Protein AF-A0A396JE48-F1 (afdb_monomer_lite)

Structure (mmCIF, N/CA/C/O backbone):
data_AF-A0A396JE48-F1
#
_entry.id   AF-A0A396JE48-F1
#
loop_
_atom_site.group_PDB
_atom_site.id
_atom_site.type_symbol
_atom_site.label_atom_id
_atom_site.label_alt_id
_atom_site.label_comp_id
_atom_site.label_asym_id
_atom_site.label_entity_id
_atom_site.label_seq_id
_atom_site.pdbx_PDB_ins_code
_atom_site.Cartn_x
_atom_site.Cartn_y
_atom_site.Cartn_z
_atom_site.occupancy
_atom_site.B_iso_or_equiv
_atom_site.auth_seq_id
_atom_site.auth_comp_id
_atom_site.auth_asym_id
_atom_site.auth_atom_id
_atom_site.pdbx_PDB_model_num
ATOM 1 N N . MET A 1 1 ? 21.994 3.184 4.167 1.00 47.31 1 MET A N 1
ATOM 2 C CA . MET A 1 1 ? 20.650 2.683 3.790 1.00 47.31 1 MET A CA 1
ATOM 3 C C . MET A 1 1 ? 20.007 3.459 2.630 1.00 47.31 1 MET A C 1
ATOM 5 O O . MET A 1 1 ? 19.583 2.810 1.686 1.00 47.31 1 MET A O 1
ATOM 9 N N . LYS A 1 2 ? 20.014 4.810 2.610 1.00 46.09 2 LYS A N 1
ATOM 10 C CA . LYS A 1 2 ? 19.455 5.638 1.505 1.00 46.09 2 LYS A CA 1
ATOM 11 C C . LYS A 1 2 ? 19.994 5.324 0.095 1.00 46.09 2 LYS A C 1
ATOM 13 O O . LYS A 1 2 ? 19.235 5.389 -0.863 1.00 46.09 2 LYS A O 1
ATOM 18 N N . LEU A 1 3 ? 21.268 4.939 -0.033 1.00 53.50 3 LEU A N 1
ATOM 19 C CA . LEU A 1 3 ? 21.881 4.626 -1.333 1.00 53.50 3 LEU A CA 1
ATOM 20 C C . LEU A 1 3 ? 21.347 3.327 -1.971 1.00 53.50 3 LEU A C 1
ATOM 22 O O . LEU A 1 3 ? 21.320 3.211 -3.189 1.00 53.50 3 LEU A O 1
ATOM 26 N N . ILE A 1 4 ? 20.922 2.355 -1.156 1.00 55.88 4 ILE A N 1
ATOM 27 C CA . ILE A 1 4 ? 20.615 0.991 -1.618 1.00 55.88 4 ILE A CA 1
ATOM 28 C C . ILE A 1 4 ? 19.202 0.903 -2.216 1.00 55.88 4 ILE A C 1
ATOM 30 O O . ILE A 1 4 ? 19.007 0.220 -3.213 1.00 55.88 4 ILE A O 1
ATOM 34 N N . LEU A 1 5 ? 18.213 1.625 -1.676 1.00 52.84 5 LEU A N 1
ATOM 35 C CA . LEU A 1 5 ? 16.842 1.587 -2.216 1.00 52.84 5 LEU A CA 1
ATOM 36 C C . LEU A 1 5 ? 16.579 2.592 -3.342 1.00 52.84 5 LEU A C 1
ATOM 38 O O . LEU A 1 5 ? 15.818 2.280 -4.255 1.00 52.84 5 LEU A O 1
ATOM 42 N N . HIS A 1 6 ? 17.276 3.734 -3.355 1.00 62.41 6 HIS A N 1
ATOM 43 C CA . HIS A 1 6 ? 17.327 4.579 -4.552 1.00 62.41 6 HIS A CA 1
ATOM 44 C C . HIS A 1 6 ? 17.902 3.788 -5.739 1.00 62.41 6 HIS A C 1
ATOM 46 O O . HIS A 1 6 ? 17.378 3.852 -6.846 1.00 62.41 6 HIS A O 1
ATOM 52 N N . PHE A 1 7 ? 18.905 2.941 -5.482 1.00 63.22 7 PHE A N 1
ATOM 53 C CA . PHE A 1 7 ? 19.424 2.000 -6.469 1.00 63.22 7 PHE A CA 1
ATOM 54 C C . PHE A 1 7 ? 18.367 0.991 -6.949 1.00 63.22 7 PHE A C 1
ATOM 56 O O . PHE A 1 7 ? 18.288 0.753 -8.149 1.00 63.22 7 PHE A O 1
ATOM 63 N N . PHE A 1 8 ? 17.520 0.436 -6.073 1.00 69.81 8 PHE A N 1
ATOM 64 C CA . PHE A 1 8 ? 16.481 -0.510 -6.505 1.00 69.81 8 PHE A CA 1
ATOM 65 C C . PHE A 1 8 ? 15.445 0.121 -7.437 1.00 69.81 8 PHE A C 1
ATOM 67 O O . PHE A 1 8 ? 15.161 -0.468 -8.475 1.00 69.81 8 PHE A O 1
ATOM 74 N N . MET A 1 9 ? 14.949 1.329 -7.151 1.00 78.06 9 MET A N 1
ATOM 75 C CA . MET A 1 9 ? 14.049 2.033 -8.080 1.00 78.06 9 MET A CA 1
ATOM 76 C C . MET A 1 9 ? 14.751 2.375 -9.405 1.00 78.06 9 MET A C 1
ATOM 78 O O . MET A 1 9 ? 14.200 2.117 -10.473 1.00 78.06 9 MET A O 1
ATOM 82 N N . LEU A 1 10 ? 16.005 2.849 -9.353 1.00 76.56 10 LEU A N 1
ATOM 83 C CA . LEU A 1 10 ? 16.829 3.119 -10.541 1.00 76.56 10 LEU A CA 1
ATOM 84 C C . LEU A 1 10 ? 17.165 1.872 -11.371 1.00 76.56 10 LEU A C 1
ATOM 86 O O . LEU A 1 10 ? 17.599 2.002 -12.512 1.00 76.56 10 LEU A O 1
ATOM 90 N N . LYS A 1 11 ? 17.031 0.664 -10.815 1.00 84.88 11 LYS A N 1
ATOM 91 C CA . LYS A 1 11 ? 17.219 -0.589 -11.557 1.00 84.88 11 LYS A CA 1
ATOM 92 C C . LYS A 1 11 ? 15.902 -1.195 -12.013 1.00 84.88 11 LYS A C 1
ATOM 94 O O . LYS A 1 11 ? 15.845 -1.694 -13.132 1.00 84.88 11 LYS A O 1
ATOM 99 N N . ALA A 1 12 ?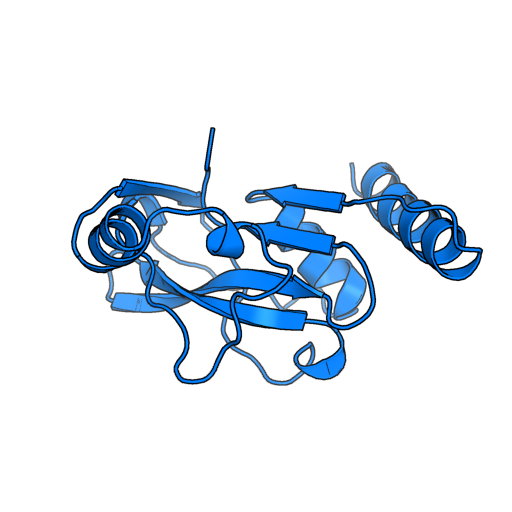 14.872 -1.143 -11.175 1.00 89.06 12 ALA A N 1
ATOM 100 C CA . ALA A 1 12 ? 13.572 -1.722 -11.466 1.00 89.06 12 ALA A CA 1
ATOM 101 C C . ALA A 1 12 ? 12.885 -0.994 -12.625 1.00 89.06 12 ALA A C 1
ATOM 103 O O . ALA A 1 12 ? 12.444 -1.660 -13.556 1.00 89.06 12 ALA A O 1
ATOM 104 N N . LEU A 1 13 ? 12.825 0.345 -12.615 1.00 90.00 13 LEU A N 1
ATOM 105 C CA . LEU A 1 13 ? 12.115 1.076 -13.673 1.00 90.00 13 LEU A CA 1
ATOM 106 C C . LEU A 1 13 ? 12.757 0.858 -15.055 1.00 90.00 13 LEU A C 1
ATOM 108 O O . LEU A 1 13 ? 12.051 0.359 -15.925 1.00 90.00 13 LEU A O 1
A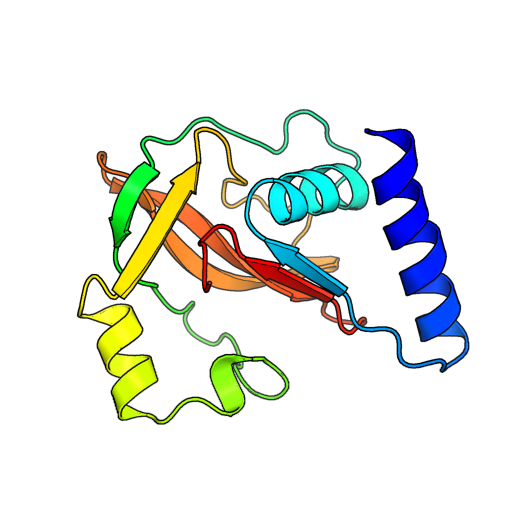TOM 112 N N . PRO A 1 14 ? 14.082 1.040 -15.256 1.00 92.00 14 PRO A N 1
ATOM 113 C CA . PRO A 1 14 ? 14.675 0.848 -16.582 1.00 92.00 14 PRO A CA 1
ATOM 114 C C . PRO A 1 14 ? 14.625 -0.595 -17.093 1.00 92.00 14 PRO A C 1
ATOM 116 O O . PRO A 1 14 ? 14.583 -0.816 -18.298 1.00 92.00 14 PRO A O 1
ATOM 119 N N . LYS A 1 15 ? 14.641 -1.594 -16.196 1.00 93.44 15 LYS A N 1
ATOM 120 C CA . LYS A 1 15 ? 14.418 -2.996 -16.582 1.00 93.44 15 LYS A CA 1
ATOM 121 C C . LYS A 1 15 ? 13.008 -3.186 -17.133 1.00 93.44 15 LYS A C 1
ATOM 123 O O . LYS A 1 15 ? 12.860 -3.710 -18.232 1.00 93.44 15 LYS A O 1
ATOM 128 N N . ASN A 1 16 ? 12.002 -2.687 -16.416 1.00 94.25 16 ASN A N 1
ATOM 129 C CA . ASN A 1 16 ? 10.617 -2.756 -16.872 1.00 94.25 16 ASN A CA 1
ATOM 130 C C . ASN A 1 16 ? 10.395 -1.944 -18.163 1.00 94.25 16 ASN A C 1
ATOM 132 O O . ASN A 1 16 ? 9.714 -2.437 -19.057 1.00 94.25 16 ASN A O 1
ATOM 136 N N . ASP A 1 17 ? 11.031 -0.776 -18.315 1.00 93.56 17 ASP A N 1
ATOM 137 C CA . ASP A 1 17 ? 11.008 0.012 -19.561 1.00 93.56 17 ASP A CA 1
ATOM 138 C C . ASP A 1 17 ? 11.602 -0.763 -20.749 1.00 93.56 17 ASP A C 1
ATOM 140 O O . ASP A 1 17 ? 11.146 -0.628 -21.883 1.00 93.56 17 ASP A O 1
ATOM 144 N N . ALA A 1 18 ? 12.605 -1.610 -20.496 1.00 95.88 18 ALA A N 1
ATOM 145 C CA . ALA A 1 18 ? 13.205 -2.493 -21.495 1.00 95.88 18 ALA A CA 1
ATOM 146 C C . ALA A 1 18 ? 12.394 -3.782 -21.749 1.00 95.88 18 ALA A C 1
ATOM 148 O O . ALA A 1 18 ? 12.830 -4.634 -22.524 1.00 95.88 18 ALA A O 1
ATOM 149 N N . GLY A 1 19 ? 11.243 -3.953 -21.089 1.00 93.94 19 GLY A N 1
ATOM 150 C CA . GLY A 1 19 ? 10.418 -5.162 -21.154 1.00 93.94 19 GLY A CA 1
ATOM 151 C C . GLY A 1 19 ? 10.907 -6.328 -20.284 1.00 93.94 19 GLY A C 1
ATOM 152 O O . GLY A 1 19 ? 10.323 -7.409 -20.342 1.00 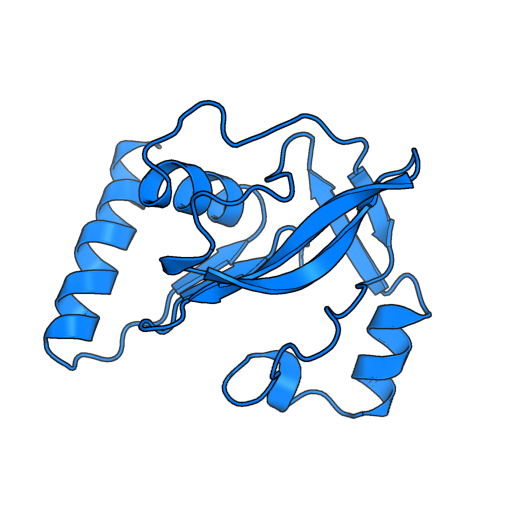93.94 19 GLY A O 1
ATOM 153 N N . ASP A 1 20 ? 11.948 -6.135 -19.467 1.00 94.88 20 ASP A N 1
ATOM 154 C CA . ASP A 1 20 ? 12.400 -7.113 -18.471 1.00 94.88 20 ASP A CA 1
ATOM 155 C C . ASP A 1 20 ? 11.526 -6.998 -17.215 1.00 94.88 20 ASP A C 1
ATOM 157 O O . ASP A 1 20 ? 11.676 -6.068 -16.416 1.00 94.88 20 ASP A O 1
ATOM 161 N N . HIS A 1 21 ? 10.581 -7.930 -17.064 1.00 90.81 21 HIS A N 1
ATOM 162 C CA . HIS A 1 21 ? 9.604 -7.911 -15.978 1.00 90.81 21 HIS A CA 1
ATOM 163 C C . HIS A 1 21 ? 10.292 -8.054 -14.612 1.00 90.81 21 HIS A C 1
ATOM 165 O O . HIS A 1 21 ? 10.706 -9.143 -14.211 1.00 90.81 21 HIS A O 1
ATOM 171 N N . PHE A 1 22 ? 10.375 -6.946 -13.876 1.00 93.31 22 PHE A N 1
ATOM 172 C CA . PHE A 1 22 ? 11.070 -6.868 -12.594 1.00 93.31 22 PHE A CA 1
ATOM 173 C C . PHE A 1 22 ? 10.134 -6.297 -11.518 1.00 93.31 22 PHE A C 1
ATOM 175 O O . PHE A 1 22 ? 10.069 -5.072 -11.355 1.00 93.31 22 PHE A O 1
ATOM 182 N N . PRO A 1 23 ? 9.380 -7.149 -10.798 1.00 91.50 23 PRO A N 1
ATOM 183 C CA . PRO A 1 23 ? 8.421 -6.690 -9.805 1.00 91.50 23 PRO A CA 1
ATOM 184 C C . PRO A 1 23 ? 9.106 -6.182 -8.531 1.00 91.50 23 PRO A C 1
ATOM 186 O O . PRO A 1 23 ? 10.113 -6.732 -8.085 1.00 91.50 23 PRO A O 1
ATOM 189 N N . LEU A 1 24 ? 8.524 -5.151 -7.915 1.00 92.50 24 LEU A N 1
ATOM 190 C CA . LEU A 1 24 ? 8.969 -4.599 -6.636 1.00 92.50 24 LEU A CA 1
ATOM 191 C C . LEU A 1 24 ? 7.818 -4.603 -5.627 1.00 92.50 24 LEU A C 1
ATOM 193 O O . LEU A 1 24 ? 6.775 -3.989 -5.853 1.00 92.50 24 LEU A O 1
ATOM 197 N N . TYR A 1 25 ? 8.052 -5.242 -4.485 1.00 93.31 25 TYR A N 1
ATOM 198 C CA . TYR A 1 25 ? 7.165 -5.213 -3.327 1.00 93.31 25 TYR A CA 1
ATOM 199 C C . TYR A 1 25 ? 7.823 -4.386 -2.226 1.00 93.31 25 TYR A C 1
ATOM 201 O O . TYR A 1 25 ? 8.943 -4.680 -1.808 1.00 93.31 25 TYR A O 1
ATOM 209 N N . ALA A 1 26 ? 7.144 -3.336 -1.781 1.00 94.19 26 ALA A N 1
ATOM 210 C CA . ALA A 1 26 ? 7.644 -2.428 -0.761 1.00 94.19 26 ALA A CA 1
ATOM 211 C C . ALA A 1 26 ? 6.721 -2.472 0.456 1.00 94.19 26 ALA A C 1
ATOM 213 O O . ALA A 1 26 ? 5.554 -2.115 0.344 1.00 94.19 26 ALA A O 1
ATOM 214 N N . ILE A 1 27 ? 7.241 -2.920 1.596 1.00 96.06 27 ILE A N 1
ATOM 215 C CA . ILE A 1 27 ? 6.467 -3.158 2.822 1.00 96.06 27 ILE A CA 1
ATOM 216 C C . ILE A 1 27 ? 6.956 -2.205 3.918 1.00 96.06 27 ILE A C 1
ATOM 218 O O . ILE A 1 27 ? 8.169 -2.060 4.098 1.00 96.06 27 ILE A O 1
ATOM 222 N N . CYS A 1 28 ? 6.030 -1.558 4.630 1.00 95.88 28 CYS A N 1
ATOM 223 C CA . CYS A 1 28 ? 6.275 -0.649 5.754 1.00 95.88 28 CYS A CA 1
ATOM 224 C C . CYS A 1 28 ? 7.343 0.412 5.415 1.00 95.88 28 CYS A C 1
ATOM 2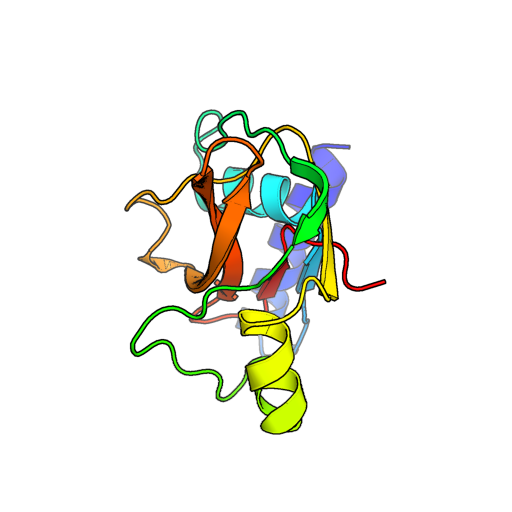26 O O . CYS A 1 28 ? 7.147 1.208 4.495 1.00 95.88 28 CYS A O 1
ATOM 228 N N . LEU A 1 29 ? 8.524 0.368 6.043 1.00 93.75 29 LEU A N 1
ATOM 229 C CA . LEU A 1 29 ? 9.650 1.265 5.741 1.00 93.75 29 LEU A CA 1
ATOM 230 C C . LEU A 1 29 ? 10.029 1.289 4.245 1.00 93.75 29 LEU A C 1
ATOM 232 O O . LEU A 1 29 ? 10.479 2.308 3.717 1.00 93.75 29 LEU A O 1
ATOM 236 N N . GLY A 1 30 ? 9.853 0.170 3.538 1.00 93.06 30 GLY A N 1
ATOM 237 C CA . GLY A 1 30 ? 10.027 0.113 2.090 1.00 93.06 30 GLY A CA 1
ATOM 238 C C . GLY A 1 30 ? 9.024 1.001 1.352 1.00 93.06 30 GLY A C 1
ATOM 239 O O . GLY A 1 30 ? 9.417 1.730 0.440 1.00 93.06 30 GLY A O 1
ATOM 240 N N . PHE A 1 31 ? 7.749 0.965 1.753 1.00 93.62 31 PHE A N 1
ATOM 241 C CA . PHE A 1 31 ? 6.680 1.775 1.165 1.00 93.62 31 PHE A CA 1
ATOM 242 C C . PHE A 1 31 ? 6.878 3.275 1.438 1.00 93.62 31 PHE A C 1
ATOM 244 O O . PHE A 1 31 ? 6.758 4.096 0.522 1.00 93.62 31 PHE A O 1
ATOM 251 N N . GLU A 1 32 ? 7.268 3.632 2.662 1.00 92.12 32 GLU A N 1
ATOM 252 C CA . GLU A 1 32 ? 7.653 5.000 3.035 1.00 92.12 32 GLU A CA 1
ATOM 253 C C . GLU A 1 32 ? 8.790 5.517 2.144 1.00 92.12 32 GLU A C 1
ATOM 255 O O . GLU A 1 32 ? 8.731 6.623 1.599 1.00 92.12 32 GLU A O 1
ATOM 260 N N . LEU A 1 33 ? 9.818 4.690 1.935 1.00 90.19 33 LEU A N 1
ATOM 261 C CA . LEU A 1 33 ? 10.984 5.081 1.158 1.00 90.19 33 LEU A CA 1
ATOM 262 C C . LEU A 1 33 ? 10.667 5.263 -0.329 1.00 90.19 33 LEU A C 1
ATOM 264 O O . LEU A 1 33 ? 11.075 6.273 -0.907 1.00 90.19 33 LEU A O 1
ATOM 268 N N . ILE A 1 34 ? 9.930 4.341 -0.960 1.00 89.75 34 ILE A N 1
ATOM 269 C CA . ILE A 1 34 ? 9.528 4.541 -2.362 1.00 89.75 34 ILE A CA 1
ATOM 270 C C . ILE A 1 34 ? 8.589 5.743 -2.502 1.00 89.75 34 ILE A C 1
ATOM 272 O O . ILE A 1 34 ? 8.684 6.459 -3.495 1.00 89.75 34 ILE A O 1
ATOM 276 N N . SER A 1 35 ? 7.755 6.027 -1.494 1.00 89.00 35 SER A N 1
ATOM 277 C CA . SER A 1 35 ? 6.893 7.210 -1.486 1.00 89.00 35 SER A CA 1
ATOM 278 C C . SER A 1 35 ? 7.705 8.502 -1.520 1.00 89.00 35 SER A C 1
ATOM 280 O O . SER A 1 35 ? 7.396 9.359 -2.341 1.00 89.00 35 SER A O 1
ATOM 282 N N . VAL A 1 36 ? 8.760 8.617 -0.703 1.00 88.19 36 VAL A N 1
ATOM 283 C CA . VAL A 1 36 ? 9.681 9.772 -0.697 1.00 88.19 36 VAL A CA 1
ATOM 284 C C . VAL A 1 36 ? 10.488 9.875 -1.995 1.00 88.19 36 VAL A C 1
ATOM 286 O O . VAL A 1 36 ? 10.719 10.976 -2.489 1.00 88.19 36 VAL A O 1
ATOM 289 N N . ILE A 1 37 ? 10.946 8.747 -2.553 1.00 86.75 37 ILE A N 1
ATOM 290 C CA . ILE A 1 37 ? 11.723 8.737 -3.805 1.00 86.75 37 ILE A CA 1
ATOM 291 C C . ILE A 1 37 ? 10.864 9.216 -4.977 1.00 86.75 37 ILE A C 1
ATOM 293 O O . ILE A 1 37 ? 11.313 10.055 -5.747 1.00 86.75 37 ILE A O 1
ATOM 297 N N . ILE A 1 38 ? 9.646 8.688 -5.111 1.00 85.88 38 ILE A N 1
ATOM 298 C CA . ILE A 1 38 ? 8.762 8.968 -6.249 1.00 85.88 38 ILE A CA 1
ATOM 299 C C . ILE A 1 38 ? 8.133 10.359 -6.144 1.00 85.88 38 ILE A C 1
ATOM 301 O O . ILE A 1 38 ? 7.907 11.002 -7.164 1.00 85.88 38 ILE A O 1
ATOM 305 N N . SER A 1 39 ? 7.827 10.832 -4.932 1.00 85.00 39 SER A N 1
ATOM 306 C CA . SER A 1 39 ? 7.284 12.182 -4.737 1.00 85.00 39 SER A CA 1
ATOM 307 C C . SER A 1 39 ? 8.330 13.285 -4.887 1.00 85.00 39 SER A C 1
ATOM 309 O O . SER A 1 39 ? 7.945 14.446 -5.017 1.00 85.00 39 SER A O 1
ATOM 311 N N . GLU A 1 40 ? 9.619 12.941 -4.771 1.00 84.94 40 GLU A N 1
ATOM 312 C CA . GLU A 1 40 ? 10.731 13.878 -4.560 1.00 84.94 40 GLU A CA 1
ATOM 313 C C . GLU A 1 40 ? 10.521 14.818 -3.350 1.00 84.94 40 GLU A C 1
ATOM 315 O O . GLU A 1 40 ? 11.184 15.846 -3.204 1.00 84.94 40 GLU A O 1
ATOM 320 N N . ASP A 1 41 ? 9.619 14.446 -2.438 1.00 84.81 41 ASP A N 1
ATOM 321 C CA . ASP A 1 41 ? 9.190 15.241 -1.293 1.00 84.81 41 ASP A CA 1
ATOM 322 C C . ASP A 1 41 ? 9.533 14.512 0.008 1.00 84.81 41 ASP A C 1
ATOM 324 O O . ASP A 1 41 ? 8.943 13.488 0.364 1.00 84.81 41 ASP A O 1
ATOM 328 N N . LYS A 1 42 ? 10.503 15.065 0.742 1.00 82.94 42 LYS A N 1
ATOM 329 C CA . LYS A 1 42 ? 10.972 14.523 2.027 1.00 82.94 42 LYS A CA 1
ATOM 330 C C . LYS A 1 42 ? 9.961 14.696 3.161 1.00 82.94 42 LYS A C 1
ATOM 332 O O . LYS A 1 42 ? 10.135 14.059 4.193 1.00 82.94 42 LYS A O 1
ATOM 337 N N . ASN A 1 43 ? 8.939 15.526 2.967 1.00 87.19 43 ASN A N 1
ATOM 338 C CA . ASN A 1 43 ? 7.912 15.836 3.958 1.00 87.19 43 ASN A CA 1
ATOM 339 C C . ASN A 1 43 ? 6.564 15.179 3.609 1.00 87.19 43 ASN A C 1
ATOM 341 O O . ASN A 1 43 ? 5.533 15.569 4.142 1.00 87.19 43 ASN A O 1
ATOM 345 N N . ILE A 1 44 ? 6.558 14.192 2.701 1.00 87.12 44 ILE A N 1
ATOM 346 C CA . ILE A 1 44 ? 5.342 13.468 2.290 1.00 87.12 44 ILE A CA 1
ATOM 347 C C . ILE A 1 44 ? 4.806 12.511 3.369 1.00 87.12 44 ILE A C 1
ATOM 349 O O . ILE A 1 44 ? 3.701 11.986 3.231 1.00 87.12 44 ILE A O 1
ATOM 353 N N . LEU A 1 45 ? 5.609 12.240 4.401 1.00 91.06 45 LEU A N 1
ATOM 354 C CA . LEU A 1 45 ? 5.267 11.354 5.508 1.00 91.06 45 LEU A CA 1
ATOM 355 C C . LEU A 1 45 ? 4.795 12.174 6.707 1.00 91.06 45 LEU A C 1
ATOM 357 O O . LEU A 1 45 ? 5.337 13.239 6.998 1.00 91.06 45 LEU A O 1
ATOM 361 N N . GLU A 1 46 ? 3.817 11.634 7.412 1.00 92.19 46 GLU A N 1
ATOM 362 C CA . GLU A 1 46 ? 3.210 12.208 8.605 1.00 92.19 46 GLU A CA 1
ATOM 363 C C . GLU A 1 46 ? 3.154 11.141 9.705 1.00 92.19 46 GLU A C 1
ATOM 365 O O . GLU A 1 46 ? 3.227 9.946 9.417 1.00 92.19 46 GLU A O 1
ATOM 370 N N . GLU A 1 47 ? 3.065 11.561 10.966 1.00 94.25 47 GLU A N 1
ATOM 371 C CA . GLU A 1 47 ? 2.941 10.652 12.107 1.00 94.25 47 GLU A CA 1
ATOM 372 C C . GLU A 1 47 ? 1.511 10.102 12.261 1.00 94.25 47 GLU A C 1
ATOM 374 O O . GLU A 1 47 ? 0.528 10.826 12.060 1.00 94.25 47 GLU A O 1
ATOM 379 N N . PHE A 1 48 ? 1.417 8.825 12.642 1.00 94.19 48 PHE A N 1
ATOM 380 C CA . PHE A 1 48 ? 0.182 8.076 12.895 1.00 94.19 48 PHE A CA 1
ATOM 381 C C . PHE A 1 48 ? 0.363 7.121 14.081 1.00 94.19 48 PHE A C 1
ATOM 383 O O . PHE A 1 48 ? 1.456 6.596 14.321 1.00 94.19 48 PHE A O 1
ATOM 390 N N . LYS A 1 49 ? -0.720 6.851 14.815 1.00 94.75 49 LYS A N 1
ATOM 391 C CA . LYS A 1 49 ? -0.733 5.905 15.941 1.00 94.75 49 LYS A CA 1
ATOM 392 C C . LYS A 1 49 ? -1.112 4.498 15.484 1.00 94.75 49 LYS A C 1
ATOM 394 O O . LYS A 1 49 ? -2.243 4.070 15.662 1.00 94.75 49 LYS A O 1
ATOM 399 N N . ALA A 1 50 ? -0.169 3.787 14.866 1.00 94.50 50 ALA A N 1
ATOM 400 C CA . ALA A 1 50 ? -0.419 2.474 14.255 1.00 94.50 50 ALA A CA 1
ATOM 401 C C . ALA A 1 50 ? 0.667 1.435 14.599 1.00 94.50 50 ALA A C 1
ATOM 403 O O . ALA A 1 50 ? 1.099 0.629 13.767 1.00 94.50 50 ALA A O 1
ATOM 404 N N . LYS A 1 51 ? 1.168 1.475 15.840 1.00 95.12 51 LYS A N 1
ATOM 405 C CA . LYS A 1 51 ? 2.224 0.574 16.311 1.00 95.12 51 LYS A CA 1
ATOM 406 C C . LYS A 1 51 ? 1.620 -0.644 17.002 1.00 95.12 51 LYS A C 1
ATOM 408 O O . LYS A 1 51 ? 0.952 -0.495 18.015 1.00 95.12 51 LYS A O 1
ATOM 413 N N . ASN A 1 52 ? 1.969 -1.842 16.531 1.00 95.25 52 ASN A N 1
ATOM 414 C CA . ASN A 1 52 ? 1.515 -3.111 17.105 1.00 95.25 52 ASN A CA 1
ATOM 415 C C . ASN A 1 52 ? -0.020 -3.223 17.167 1.00 95.25 52 ASN A C 1
ATOM 417 O O . ASN A 1 52 ? -0.591 -3.565 18.202 1.00 95.25 52 ASN A O 1
ATOM 421 N N . GLN A 1 53 ? -0.673 -2.912 16.048 1.00 94.94 53 GLN A N 1
ATOM 422 C CA . GLN A 1 53 ? -2.125 -2.820 15.942 1.00 94.94 53 GLN A CA 1
ATOM 423 C C . GLN A 1 53 ? -2.636 -3.791 14.875 1.00 94.94 53 GLN A C 1
ATOM 425 O O . GLN A 1 53 ? -2.219 -3.730 13.721 1.00 94.94 53 GLN A O 1
ATOM 430 N N . ALA A 1 54 ? -3.587 -4.650 15.241 1.00 96.69 54 ALA A N 1
ATOM 431 C CA . ALA A 1 54 ? -4.396 -5.372 14.265 1.00 96.69 54 ALA A CA 1
ATOM 432 C C . ALA A 1 54 ? -5.531 -4.458 13.779 1.00 96.69 54 ALA A C 1
ATOM 434 O O . ALA A 1 54 ? -6.241 -3.872 14.598 1.00 96.69 54 ALA A O 1
ATOM 435 N N . SER A 1 55 ? -5.709 -4.331 12.466 1.00 96.69 55 SER A N 1
ATOM 436 C CA . SER A 1 55 ? -6.689 -3.416 11.867 1.00 96.69 55 SER A CA 1
ATOM 437 C C . SER A 1 55 ? -7.364 -4.013 10.627 1.00 96.69 55 SER A C 1
ATOM 439 O O . SER A 1 55 ? -7.111 -5.163 10.261 1.00 96.69 55 SER A O 1
ATOM 441 N N . THR A 1 56 ? -8.243 -3.234 10.001 1.00 97.62 56 THR A N 1
ATOM 442 C CA . THR A 1 56 ? -8.952 -3.552 8.752 1.00 97.62 56 THR A CA 1
ATOM 443 C C . THR A 1 56 ? -8.349 -2.783 7.570 1.00 97.62 56 THR A C 1
ATOM 445 O O . THR A 1 56 ? -7.656 -1.780 7.743 1.00 97.62 56 THR A O 1
ATOM 448 N N . LEU A 1 57 ? -8.631 -3.229 6.347 1.00 97.50 57 LEU A N 1
ATOM 449 C CA . LEU A 1 57 ? -8.366 -2.504 5.108 1.00 97.50 57 LEU A CA 1
ATOM 450 C C . LEU A 1 57 ? -9.665 -1.942 4.535 1.00 97.50 57 LEU A C 1
ATOM 452 O O . LEU A 1 57 ? -10.600 -2.682 4.220 1.00 97.50 57 LEU A O 1
ATOM 456 N N . GLN A 1 58 ? -9.688 -0.633 4.318 1.00 96.94 58 GLN A N 1
ATOM 457 C CA . GLN A 1 58 ? -10.793 0.044 3.652 1.00 96.94 58 GLN A CA 1
ATOM 458 C C . GLN A 1 58 ? -10.471 0.157 2.161 1.00 96.94 58 GLN A C 1
ATOM 460 O O . GLN A 1 58 ? -9.580 0.912 1.777 1.00 96.94 58 GLN A O 1
ATOM 465 N N . PHE A 1 59 ? -11.142 -0.628 1.314 1.00 95.88 59 PHE A N 1
ATOM 466 C CA . PHE A 1 59 ? -10.947 -0.549 -0.138 1.00 95.88 59 PHE A CA 1
ATOM 467 C C . PHE A 1 59 ? -11.505 0.766 -0.677 1.00 95.88 59 PHE A C 1
ATOM 469 O O . PHE A 1 59 ? -12.610 1.178 -0.326 1.00 95.88 59 PHE A O 1
ATOM 476 N N . VAL A 1 60 ? -10.734 1.425 -1.542 1.00 93.06 60 VAL A N 1
ATOM 477 C CA . VAL A 1 60 ? -11.157 2.675 -2.178 1.00 93.06 60 VAL A CA 1
ATOM 478 C C . VAL A 1 60 ? -12.273 2.386 -3.179 1.00 93.06 60 VAL A C 1
ATOM 480 O O . VAL A 1 60 ? -12.159 1.492 -4.019 1.00 93.06 60 VAL A O 1
ATOM 483 N N . GLU A 1 61 ? -13.349 3.168 -3.110 1.00 87.75 61 GLU A N 1
ATOM 484 C CA . GLU A 1 61 ? -14.463 3.059 -4.047 1.00 87.75 61 GLU A CA 1
ATOM 485 C C . GLU A 1 61 ? -13.971 3.271 -5.490 1.00 87.75 61 GLU A C 1
ATOM 487 O O . GLU A 1 61 ? -13.264 4.235 -5.786 1.00 87.75 61 GLU A O 1
ATOM 492 N N . ASN A 1 62 ? -14.350 2.365 -6.396 1.00 85.56 62 ASN A N 1
ATOM 493 C CA . ASN A 1 62 ? -13.929 2.325 -7.805 1.00 85.56 62 ASN A CA 1
ATOM 494 C C . ASN A 1 62 ? -12.451 1.983 -8.076 1.00 85.56 62 ASN A C 1
ATOM 496 O O . ASN A 1 62 ? -12.057 1.968 -9.244 1.00 85.56 62 ASN A O 1
ATOM 500 N N . ALA A 1 63 ? -11.630 1.676 -7.065 1.00 86.44 63 ALA A N 1
ATOM 501 C CA . ALA A 1 63 ? -10.299 1.126 -7.321 1.00 86.44 63 ALA A CA 1
ATOM 502 C C . ALA A 1 63 ? -10.428 -0.279 -7.926 1.00 86.44 63 ALA A C 1
ATOM 504 O O . ALA A 1 63 ? -11.084 -1.158 -7.361 1.00 86.44 63 ALA A O 1
ATOM 505 N N . SER A 1 64 ? -9.802 -0.505 -9.082 1.00 88.62 64 SER A N 1
ATOM 506 C CA . SER A 1 64 ? -9.812 -1.835 -9.695 1.00 88.62 64 SER A CA 1
ATOM 507 C C . SER A 1 64 ? -8.749 -2.711 -9.040 1.00 88.62 64 SER A C 1
ATOM 509 O O . SER A 1 64 ? -7.564 -2.378 -9.042 1.00 88.62 64 SER A O 1
ATOM 511 N N . ILE A 1 65 ? -9.170 -3.856 -8.501 1.00 91.12 65 ILE A N 1
ATOM 512 C CA . ILE A 1 65 ? -8.259 -4.862 -7.942 1.00 91.12 65 ILE A CA 1
ATOM 513 C C . ILE A 1 65 ? -7.677 -5.803 -9.006 1.00 91.12 65 ILE A C 1
ATOM 515 O O . ILE A 1 65 ? -6.788 -6.588 -8.684 1.00 91.12 65 ILE A O 1
ATOM 519 N N . GLU A 1 66 ? -8.134 -5.724 -10.258 1.00 91.94 66 GLU A N 1
ATOM 520 C CA . GLU A 1 66 ? -7.603 -6.515 -11.375 1.00 91.94 66 GLU A CA 1
ATOM 521 C C . GLU A 1 66 ? -6.122 -6.194 -11.613 1.00 91.94 66 GLU A C 1
ATOM 523 O O . GLU A 1 66 ? -5.721 -5.031 -11.592 1.00 91.94 66 GLU A O 1
ATOM 528 N N . GLY A 1 67 ? -5.287 -7.211 -11.803 1.00 89.00 67 GLY A N 1
ATOM 529 C CA . GLY A 1 67 ? -3.838 -7.081 -11.939 1.00 89.00 67 GLY A CA 1
ATOM 530 C C . GLY A 1 67 ? -3.106 -6.788 -10.626 1.00 89.00 67 GLY A C 1
ATOM 531 O O . GLY A 1 67 ? -1.899 -6.550 -10.640 1.00 89.00 67 GLY A O 1
ATOM 532 N N . THR A 1 68 ? -3.805 -6.777 -9.487 1.00 92.81 68 THR A N 1
ATOM 533 C CA . THR A 1 68 ? -3.204 -6.549 -8.164 1.00 92.81 68 THR A CA 1
ATOM 5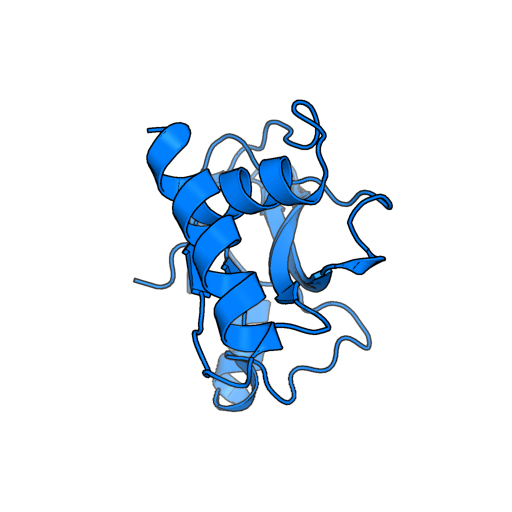34 C C . THR A 1 68 ? -3.072 -7.846 -7.382 1.00 92.81 68 THR A C 1
ATOM 536 O O . THR A 1 68 ? -3.674 -8.866 -7.709 1.00 92.81 68 THR A O 1
ATOM 539 N N . VAL A 1 69 ? -2.335 -7.792 -6.273 1.00 89.75 69 VAL A N 1
ATOM 540 C CA . VAL A 1 69 ? -2.293 -8.877 -5.281 1.00 89.75 69 VAL A CA 1
ATOM 541 C C . VAL A 1 69 ? -3.693 -9.325 -4.828 1.00 89.75 69 VAL A C 1
ATOM 543 O O . VAL A 1 69 ? -3.904 -10.516 -4.603 1.00 89.75 69 VAL A O 1
ATOM 546 N N . PHE A 1 70 ? -4.658 -8.403 -4.752 1.00 95.38 70 PHE A N 1
ATOM 547 C CA . PHE A 1 70 ? -6.015 -8.682 -4.285 1.00 95.38 70 PHE A CA 1
ATOM 548 C C . PHE A 1 70 ? -6.859 -9.456 -5.302 1.00 95.38 70 PHE A C 1
ATOM 550 O O . PHE A 1 70 ? -7.829 -10.093 -4.905 1.00 95.38 70 PHE A O 1
ATOM 557 N N . GLU A 1 71 ? -6.494 -9.461 -6.589 1.00 95.50 71 GLU A N 1
ATOM 558 C CA . GLU A 1 71 ? -7.235 -10.188 -7.632 1.00 95.50 71 GLU A CA 1
ATOM 559 C C . GLU A 1 71 ? -7.349 -11.685 -7.314 1.00 95.50 71 GLU A C 1
ATOM 561 O O . GLU A 1 71 ? -8.362 -12.325 -7.583 1.00 95.50 71 GLU A O 1
ATOM 566 N N . ARG A 1 72 ? -6.300 -12.252 -6.710 1.00 94.50 72 ARG A N 1
ATOM 567 C CA . ARG A 1 72 ? -6.233 -13.684 -6.394 1.00 94.50 72 ARG A CA 1
ATOM 568 C C . ARG A 1 72 ? -6.898 -14.045 -5.070 1.00 94.50 72 ARG A C 1
ATOM 570 O O . ARG A 1 72 ? -6.922 -15.223 -4.713 1.00 94.50 72 ARG A O 1
ATOM 577 N N . PHE A 1 73 ? -7.383 -13.064 -4.314 1.00 95.81 73 PHE A N 1
ATOM 578 C CA . PHE A 1 73 ? -7.951 -13.319 -2.998 1.00 95.81 73 PHE A CA 1
ATOM 579 C C . PHE A 1 73 ? -9.401 -13.791 -3.150 1.00 95.81 73 PHE A C 1
ATOM 581 O O . PHE A 1 73 ? -10.165 -13.196 -3.913 1.00 95.81 73 PHE A O 1
ATOM 588 N N . PRO A 1 74 ? -9.825 -14.836 -2.415 1.00 97.00 74 PRO A N 1
ATOM 589 C CA . PRO A 1 74 ? -11.225 -15.236 -2.395 1.00 97.00 74 PRO A CA 1
ATOM 590 C C . PRO A 1 74 ? -12.123 -14.064 -1.965 1.00 97.00 74 PRO A C 1
ATOM 592 O O . PRO A 1 74 ? -11.748 -13.336 -1.040 1.00 97.00 74 PRO A O 1
ATOM 595 N N . PRO A 1 75 ? -13.333 -13.908 -2.533 1.00 95.88 75 PRO A N 1
ATOM 596 C CA . PRO A 1 75 ? -14.242 -12.821 -2.157 1.00 95.88 75 PRO A CA 1
ATOM 597 C C . PRO A 1 75 ? -14.545 -12.760 -0.653 1.00 95.88 75 PRO A C 1
ATOM 599 O O . PRO A 1 75 ? -14.689 -11.679 -0.087 1.00 95.88 75 PRO A O 1
ATOM 602 N N . GLU A 1 76 ? -14.599 -13.915 0.018 1.00 97.69 76 GLU A N 1
ATOM 603 C CA . GLU A 1 76 ? -14.775 -13.983 1.472 1.00 97.69 76 GLU A CA 1
ATOM 604 C C . GLU A 1 76 ? -13.589 -13.369 2.230 1.00 97.69 76 GLU A C 1
ATOM 606 O O . GLU A 1 76 ? -13.793 -12.656 3.211 1.00 97.69 76 GLU A O 1
ATOM 611 N N . LEU A 1 77 ? -12.357 -13.600 1.764 1.00 97.00 77 LEU A N 1
ATOM 612 C CA . LEU A 1 77 ? -11.163 -13.016 2.368 1.00 97.00 77 LEU A CA 1
ATOM 613 C C . LEU A 1 77 ? -11.119 -11.505 2.135 1.00 97.00 77 LEU A C 1
ATOM 615 O O . LEU A 1 77 ? -10.839 -10.769 3.073 1.00 97.00 77 LEU A O 1
ATOM 619 N N . LEU A 1 78 ? -11.451 -11.034 0.928 1.00 96.00 78 LEU A N 1
ATOM 620 C CA . LEU A 1 78 ? -11.559 -9.597 0.645 1.00 96.00 78 LEU A CA 1
ATOM 621 C C . LEU A 1 78 ? -12.563 -8.918 1.580 1.00 96.00 78 LEU A C 1
ATOM 623 O O . LEU A 1 78 ? -12.260 -7.879 2.158 1.00 96.00 78 LEU A O 1
ATOM 627 N N . LYS A 1 79 ? -13.724 -9.548 1.796 1.00 96.75 79 LYS A N 1
ATOM 628 C CA . LYS A 1 79 ? -14.719 -9.060 2.754 1.00 96.75 79 LYS A CA 1
ATOM 629 C C . LYS A 1 79 ? -14.158 -9.014 4.176 1.00 96.75 79 LYS A C 1
ATOM 631 O O . LYS A 1 79 ? -14.289 -7.990 4.837 1.00 96.75 79 LYS A O 1
ATOM 636 N N . LYS A 1 80 ? -13.519 -10.096 4.629 1.00 98.06 80 LYS A N 1
ATOM 637 C CA . LYS A 1 80 ? -12.932 -10.178 5.972 1.00 98.06 80 LYS A CA 1
ATOM 638 C C . LYS A 1 80 ? -11.815 -9.166 6.189 1.00 98.06 80 LYS A C 1
ATOM 640 O O . LYS A 1 80 ? -11.741 -8.600 7.266 1.00 98.06 80 LYS A O 1
ATOM 645 N N . LEU A 1 81 ? -10.997 -8.868 5.180 1.00 97.19 81 LEU A N 1
ATOM 646 C CA . LEU A 1 81 ? -9.990 -7.808 5.279 1.00 97.19 81 LEU A CA 1
ATOM 647 C C . LEU A 1 81 ? -10.617 -6.444 5.598 1.00 97.19 81 LEU A C 1
ATOM 649 O O . LEU A 1 81 ? -9.968 -5.636 6.251 1.00 97.19 81 LEU A O 1
ATOM 653 N N . SER A 1 82 ? -11.864 -6.192 5.189 1.00 96.56 82 SER A N 1
ATOM 654 C CA . SER A 1 82 ? -12.580 -4.945 5.492 1.00 96.56 82 SER A CA 1
ATOM 655 C C . SER A 1 82 ? -13.404 -4.960 6.774 1.00 96.56 82 SER A C 1
ATOM 657 O O . SER A 1 82 ? -13.740 -3.886 7.268 1.00 96.56 82 SER A O 1
ATOM 659 N N . THR A 1 83 ? -13.751 -6.133 7.309 1.00 97.44 83 THR A N 1
ATOM 660 C CA . THR A 1 83 ? -14.618 -6.251 8.497 1.00 97.44 83 THR A CA 1
ATOM 661 C C . THR A 1 83 ? -13.891 -6.715 9.750 1.00 97.44 83 THR A C 1
ATOM 663 O O . THR A 1 83 ? -14.291 -6.351 10.853 1.00 97.44 83 THR A O 1
ATOM 666 N N . ASP A 1 84 ? -12.832 -7.501 9.591 1.00 97.75 84 ASP A N 1
ATOM 667 C CA . ASP A 1 84 ? -12.140 -8.196 10.666 1.00 97.75 84 ASP A CA 1
ATOM 668 C C . ASP A 1 84 ? -10.718 -7.627 10.789 1.00 97.75 84 ASP A C 1
ATOM 670 O O . ASP A 1 84 ? -10.066 -7.325 9.785 1.00 97.75 84 ASP A O 1
ATOM 674 N N . CYS A 1 85 ? -10.206 -7.496 12.017 1.00 96.94 85 CYS A N 1
ATOM 675 C CA . CYS A 1 85 ? -8.856 -6.984 12.262 1.00 96.94 85 CYS A CA 1
ATOM 676 C C . CYS A 1 85 ? -7.775 -8.014 11.881 1.00 96.94 85 CYS A C 1
ATOM 678 O O . CYS A 1 85 ? -7.197 -8.665 12.752 1.00 96.94 85 CYS A O 1
ATOM 680 N N . LEU A 1 86 ? -7.541 -8.193 10.579 1.00 96.62 86 LEU A N 1
ATOM 681 C CA . LEU A 1 86 ? -6.648 -9.210 10.011 1.00 96.62 86 LEU A CA 1
ATOM 682 C C . LEU A 1 86 ? -5.304 -8.667 9.522 1.00 96.62 86 LEU A C 1
ATOM 684 O O . LEU A 1 86 ? -4.416 -9.466 9.233 1.00 96.62 86 LEU A O 1
ATOM 688 N N . VAL A 1 87 ? -5.138 -7.346 9.404 1.00 96.50 87 VAL A N 1
ATOM 689 C CA . VAL A 1 87 ? -3.874 -6.755 8.941 1.00 96.50 87 VAL A CA 1
ATOM 690 C C . VAL A 1 87 ? -3.055 -6.195 10.092 1.00 96.50 87 VAL A C 1
ATOM 692 O O . VAL A 1 87 ? -3.572 -5.472 10.942 1.00 96.50 87 VAL A O 1
ATOM 695 N N . MET A 1 88 ? -1.762 -6.515 10.105 1.00 97.56 88 MET A N 1
ATOM 696 C CA . MET A 1 88 ? -0.833 -6.058 11.132 1.00 97.56 88 MET A CA 1
ATOM 697 C C . MET A 1 88 ? -0.217 -4.708 10.758 1.00 97.56 88 MET A C 1
ATOM 699 O O . MET A 1 88 ? 0.446 -4.571 9.728 1.00 97.56 88 MET A O 1
ATOM 703 N N . GLN A 1 89 ? -0.393 -3.718 11.628 1.00 96.50 89 GLN A N 1
ATOM 704 C CA . GLN A 1 89 ? 0.244 -2.409 11.549 1.00 96.50 89 GLN A CA 1
ATOM 705 C C . GLN A 1 89 ? 1.369 -2.312 12.580 1.00 96.50 89 GLN A C 1
ATOM 707 O O . GLN A 1 89 ? 1.213 -2.662 13.754 1.00 96.50 89 GLN A O 1
ATOM 712 N N . ASN A 1 90 ? 2.530 -1.831 12.140 1.00 95.94 90 ASN A N 1
ATOM 713 C CA . ASN A 1 90 ? 3.663 -1.574 13.021 1.00 95.94 90 ASN A CA 1
ATOM 714 C C . ASN A 1 90 ? 4.521 -0.410 12.513 1.00 95.94 90 ASN A C 1
ATOM 716 O O . ASN A 1 90 ? 5.710 -0.565 12.238 1.00 95.94 90 ASN A O 1
ATOM 720 N N . HIS A 1 91 ? 3.906 0.761 12.369 1.00 93.06 91 HIS A N 1
ATOM 721 C CA . HIS A 1 91 ? 4.575 1.963 11.879 1.00 93.06 91 HIS A CA 1
ATOM 722 C C . HIS A 1 91 ? 4.197 3.191 12.711 1.00 93.06 91 HIS A C 1
ATOM 724 O O . HIS A 1 91 ? 3.177 3.219 13.395 1.00 93.06 91 HIS A O 1
ATOM 730 N N . VAL A 1 92 ? 5.074 4.194 12.678 1.00 89.81 92 VAL A N 1
ATOM 731 C CA . VAL A 1 92 ? 4.881 5.486 13.364 1.00 89.81 92 VAL A CA 1
ATOM 732 C C . VAL A 1 92 ? 4.695 6.609 12.355 1.00 89.81 92 VAL A C 1
ATOM 734 O O . VAL A 1 92 ? 3.990 7.573 12.623 1.00 89.81 92 VAL A O 1
ATOM 737 N N . VAL A 1 93 ? 5.318 6.482 11.186 1.00 87.62 93 VAL A N 1
ATOM 738 C CA . VAL A 1 93 ? 5.187 7.431 10.091 1.00 87.62 93 VAL A CA 1
ATOM 739 C C . VAL A 1 93 ? 4.653 6.702 8.879 1.00 87.62 93 VAL A C 1
ATOM 741 O O . VAL A 1 93 ? 5.031 5.568 8.609 1.00 87.62 93 VAL A O 1
ATOM 744 N N . THR A 1 94 ? 3.763 7.347 8.146 1.00 84.62 94 THR A N 1
ATOM 745 C CA . THR A 1 94 ? 3.336 6.847 6.847 1.00 84.62 94 THR A CA 1
ATOM 746 C C . THR A 1 94 ? 2.869 7.997 5.975 1.00 84.62 94 THR A C 1
ATOM 748 O O . THR A 1 94 ? 2.833 9.167 6.357 1.00 84.62 94 THR A O 1
ATOM 751 N N . ARG A 1 95 ? 2.562 7.654 4.738 1.00 79.94 95 ARG A N 1
ATOM 752 C CA . ARG A 1 95 ? 1.986 8.528 3.752 1.00 79.94 95 ARG A CA 1
ATOM 753 C C . ARG A 1 95 ? 0.533 8.847 4.131 1.00 79.94 95 ARG A C 1
ATOM 755 O O . ARG A 1 95 ? -0.342 7.978 4.100 1.00 79.94 95 ARG A O 1
ATOM 762 N N . HIS A 1 96 ? 0.262 10.129 4.369 1.00 81.19 96 HIS A N 1
ATOM 763 C CA . HIS A 1 96 ? -1.105 10.648 4.358 1.00 81.19 96 HIS A CA 1
ATOM 764 C C . HIS A 1 96 ? -1.707 10.538 2.942 1.00 81.19 96 HIS A C 1
ATOM 766 O O . HIS A 1 96 ? -1.042 10.137 1.988 1.00 81.19 96 HIS A O 1
ATOM 772 N N . ILE A 1 97 ? -2.958 10.931 2.743 1.00 69.25 97 ILE A N 1
ATOM 773 C CA . ILE A 1 97 ? -3.577 10.988 1.416 1.00 69.25 97 ILE A CA 1
ATOM 774 C C . ILE A 1 97 ? -3.299 12.374 0.776 1.00 69.25 97 ILE A C 1
ATOM 776 O O . ILE A 1 97 ? -4.082 13.287 1.019 1.00 69.25 97 ILE A O 1
ATOM 780 N N . PRO A 1 98 ? -2.219 12.609 -0.024 1.00 61.91 98 PRO A N 1
ATOM 781 C CA . PRO A 1 98 ? -2.187 13.836 -0.835 1.00 61.91 98 PRO A CA 1
ATOM 782 C C . PRO A 1 98 ? -1.926 13.644 -2.343 1.00 61.91 98 PRO A C 1
ATOM 784 O O . PRO A 1 98 ? -1.280 12.695 -2.805 1.00 61.91 98 PRO A O 1
ATOM 787 N N . ASN A 1 99 ? -2.385 14.661 -3.088 1.00 54.78 99 ASN A N 1
ATOM 788 C CA . ASN A 1 99 ? -2.522 14.789 -4.549 1.00 54.78 99 ASN A CA 1
ATOM 789 C C . ASN A 1 99 ? -1.263 14.526 -5.404 1.00 54.78 99 ASN A C 1
ATOM 791 O O . ASN A 1 99 ? -1.395 14.205 -6.586 1.00 54.78 99 ASN A O 1
ATOM 795 N N . LYS A 1 100 ? -0.045 14.651 -4.855 1.00 54.78 100 LYS A N 1
ATOM 796 C CA . LYS A 1 100 ? 1.198 14.738 -5.655 1.00 54.78 100 LYS A CA 1
ATOM 797 C C . LYS A 1 100 ? 1.731 13.423 -6.233 1.00 54.78 100 LYS A C 1
ATOM 799 O O . LYS A 1 100 ? 2.514 13.476 -7.169 1.00 54.78 100 LYS A O 1
ATOM 804 N N . VAL A 1 101 ? 1.311 12.258 -5.730 1.00 59.03 101 VAL A N 1
ATOM 805 C CA . VAL A 1 101 ? 1.725 10.949 -6.308 1.00 59.03 101 VAL A CA 1
ATOM 806 C C . VAL A 1 101 ? 0.548 10.186 -6.915 1.00 59.03 101 VAL A C 1
ATOM 808 O O . VAL A 1 101 ? 0.673 9.019 -7.270 1.00 59.03 101 VAL A O 1
ATOM 811 N N . SER A 1 102 ? -0.591 10.858 -7.097 1.00 63.00 102 SER A N 1
ATOM 812 C CA . SER A 1 102 ? -1.749 10.288 -7.799 1.00 63.00 102 SER A CA 1
ATOM 813 C C . SER A 1 102 ? -1.420 9.836 -9.233 1.00 63.00 102 SER A C 1
ATOM 815 O O . SER A 1 102 ? -2.088 8.949 -9.772 1.00 63.00 102 SER A O 1
ATOM 817 N N . SER A 1 103 ? -0.380 10.418 -9.846 1.00 81.12 103 SER A N 1
ATOM 818 C CA . SER A 1 103 ? 0.072 10.081 -11.198 1.00 81.12 103 SER A CA 1
ATOM 819 C C . SER A 1 103 ? 0.866 8.777 -11.268 1.00 81.12 103 SER A C 1
ATOM 821 O O . SER A 1 103 ? 0.718 8.046 -12.241 1.00 81.12 103 SER A O 1
ATOM 823 N N . PHE A 1 104 ? 1.686 8.457 -10.261 1.00 87.88 104 PHE A N 1
ATOM 824 C CA . PHE A 1 104 ? 2.471 7.218 -10.264 1.00 87.88 104 PHE A CA 1
ATOM 825 C C . PHE A 1 104 ? 1.707 6.058 -9.629 1.00 87.88 104 PHE A C 1
ATOM 827 O O . PHE A 1 104 ? 1.757 4.937 -10.139 1.00 87.88 104 PHE A O 1
ATOM 834 N N . PHE A 1 105 ? 1.007 6.330 -8.525 1.00 90.00 105 PHE A N 1
ATOM 835 C CA . PHE A 1 105 ? 0.286 5.331 -7.750 1.00 90.00 105 PHE A CA 1
ATOM 836 C C . PHE A 1 105 ? -1.227 5.499 -7.860 1.00 90.00 105 PHE A C 1
ATOM 838 O O . PHE A 1 105 ? -1.769 6.602 -7.804 1.00 90.00 105 PHE A O 1
ATOM 845 N N . GLU A 1 106 ? -1.908 4.366 -7.941 1.00 91.62 106 GLU A N 1
ATOM 846 C CA . GLU A 1 106 ? -3.316 4.226 -7.607 1.00 91.62 106 GLU A CA 1
ATOM 847 C C . GLU A 1 106 ? -3.431 3.693 -6.177 1.00 91.62 106 GLU A C 1
ATOM 849 O O . GLU A 1 106 ? -2.749 2.734 -5.804 1.00 91.62 106 GLU A O 1
ATOM 854 N N . ILE A 1 107 ? -4.277 4.335 -5.372 1.00 93.12 107 ILE A N 1
ATOM 855 C CA . ILE A 1 107 ? -4.561 3.906 -4.003 1.00 93.12 107 ILE A CA 1
ATOM 856 C C . ILE A 1 107 ? -5.602 2.792 -4.073 1.00 93.12 107 ILE A C 1
ATOM 858 O O . ILE A 1 107 ? -6.671 2.992 -4.641 1.00 93.12 107 ILE A O 1
ATOM 862 N N . LEU A 1 108 ? -5.280 1.635 -3.494 1.00 95.19 108 LEU A N 1
ATOM 863 C CA . LEU A 1 108 ? -6.178 0.480 -3.451 1.00 95.19 108 LEU A CA 1
ATOM 864 C C . LEU A 1 108 ? -6.926 0.414 -2.125 1.00 95.19 108 LEU A C 1
ATOM 866 O O . LEU A 1 108 ? -8.126 0.150 -2.101 1.00 95.19 108 LEU A O 1
ATOM 870 N N . THR A 1 109 ? -6.219 0.673 -1.025 1.00 95.88 109 THR A N 1
ATOM 871 C CA . THR A 1 109 ? -6.797 0.633 0.316 1.00 95.88 109 THR A CA 1
ATOM 872 C C . THR A 1 109 ? -6.262 1.756 1.197 1.00 95.88 109 THR A C 1
ATOM 874 O O . THR A 1 109 ? -5.116 2.200 1.052 1.00 95.88 109 THR A O 1
ATOM 877 N N . THR A 1 110 ? -7.077 2.167 2.161 1.00 95.75 110 THR A N 1
ATOM 878 C CA . THR A 1 110 ? -6.694 2.994 3.305 1.00 95.75 110 THR A CA 1
ATOM 879 C C . THR A 1 110 ? -6.829 2.204 4.609 1.00 95.75 110 THR A C 1
ATOM 881 O O . THR A 1 110 ? -7.307 1.065 4.626 1.00 95.75 110 THR A O 1
ATOM 884 N N . CYS A 1 111 ? -6.317 2.768 5.696 1.00 95.56 111 CYS A N 1
ATOM 885 C CA . CYS A 1 111 ? -6.494 2.267 7.054 1.00 95.56 111 CYS A CA 1
ATOM 886 C C . CYS A 1 111 ? -6.613 3.461 8.004 1.00 95.56 111 CYS A C 1
ATOM 888 O O . CYS A 1 111 ? -6.162 4.563 7.679 1.00 95.56 111 CYS A O 1
ATOM 890 N N . ASN A 1 112 ? -7.207 3.223 9.167 1.00 94.44 112 ASN A N 1
ATOM 891 C CA . ASN A 1 112 ? -7.273 4.179 10.260 1.00 94.44 112 ASN A CA 1
ATOM 892 C C . ASN A 1 112 ? -6.213 3.818 11.301 1.00 94.44 112 ASN A C 1
ATOM 894 O O . ASN A 1 112 ? -5.920 2.636 11.511 1.00 94.44 112 ASN A O 1
ATOM 898 N N . ASP A 1 113 ? -5.627 4.831 11.925 1.00 94.25 113 ASP A N 1
ATOM 899 C CA . ASP A 1 113 ? -4.806 4.658 13.120 1.00 94.25 113 ASP A CA 1
ATOM 900 C C . ASP A 1 113 ? -5.692 4.581 14.382 1.00 94.25 113 ASP A C 1
ATOM 902 O O . ASP A 1 113 ? -6.921 4.584 14.290 1.00 94.25 113 ASP A O 1
ATOM 906 N N . GLU A 1 114 ? -5.093 4.463 15.568 1.00 94.00 114 GLU A N 1
ATOM 907 C CA . GLU A 1 114 ? -5.827 4.388 16.844 1.00 94.00 114 GLU A CA 1
ATOM 908 C C . GLU A 1 114 ? -6.650 5.650 17.184 1.00 94.00 114 GLU A C 1
ATOM 910 O O . GLU A 1 114 ? -7.465 5.610 18.104 1.00 94.00 114 GLU A O 1
ATOM 915 N N . GLU A 1 115 ? -6.457 6.760 16.464 1.00 94.12 115 GLU A N 1
ATOM 916 C CA . GLU A 1 115 ? -7.190 8.025 16.622 1.00 94.12 115 GLU A CA 1
ATOM 917 C C . GLU A 1 115 ? -8.107 8.326 15.427 1.00 94.12 115 GLU A C 1
ATOM 919 O O . GLU A 1 115 ? -8.479 9.477 15.198 1.00 94.12 115 GLU A O 1
ATOM 924 N N . ASP A 1 116 ? -8.471 7.298 14.654 1.00 93.19 116 ASP A N 1
ATOM 925 C CA . ASP A 1 116 ? -9.309 7.395 13.454 1.00 93.19 116 ASP A CA 1
ATOM 926 C C . ASP A 1 116 ? -8.714 8.251 12.322 1.00 93.19 116 ASP A C 1
ATOM 928 O O . ASP A 1 116 ? -9.401 8.615 11.359 1.00 93.19 116 ASP A O 1
ATOM 932 N N . LYS A 1 117 ? -7.413 8.545 12.375 1.00 93.94 117 LYS A N 1
ATOM 933 C CA . LYS A 1 117 ? -6.729 9.278 11.315 1.00 93.94 117 LYS A CA 1
ATOM 934 C C . LYS A 1 117 ? -6.452 8.344 10.141 1.00 93.94 117 LYS A C 1
ATOM 936 O O . LYS A 1 117 ? -5.810 7.304 10.282 1.00 93.94 117 LYS A O 1
ATOM 941 N N . VAL A 1 118 ? -6.918 8.735 8.957 1.00 93.69 118 VAL A N 1
ATOM 942 C CA . VAL A 1 118 ? -6.840 7.904 7.748 1.00 93.69 118 VAL A CA 1
ATOM 943 C C . VAL A 1 118 ? -5.495 8.075 7.036 1.00 93.69 118 VAL A C 1
ATOM 945 O O . VAL A 1 118 ? -5.038 9.197 6.793 1.00 93.69 118 VAL A O 1
ATOM 948 N N . TYR A 1 119 ? -4.895 6.959 6.628 1.00 94.00 119 TYR A N 1
ATOM 949 C CA . TYR A 1 119 ? -3.684 6.912 5.809 1.00 94.00 119 TYR A CA 1
ATOM 950 C C . TYR A 1 119 ? -3.778 5.894 4.672 1.00 94.00 119 TYR A C 1
ATOM 952 O O . TYR A 1 119 ? -4.652 5.026 4.635 1.00 94.00 119 TYR A O 1
ATOM 960 N N . VAL A 1 120 ? -2.855 6.014 3.716 1.00 94.19 120 VAL A N 1
ATOM 961 C CA . VAL A 1 120 ? -2.738 5.086 2.587 1.00 94.19 120 VAL A CA 1
ATOM 962 C C . VAL A 1 120 ? -2.126 3.773 3.070 1.00 94.19 120 VAL A C 1
ATOM 964 O O . VAL A 1 120 ? -0.999 3.768 3.555 1.00 94.19 120 VAL A O 1
ATOM 967 N N . SER A 1 121 ? -2.834 2.653 2.896 1.00 95.50 121 SER A N 1
ATOM 968 C CA . SER A 1 121 ? -2.365 1.341 3.363 1.00 95.50 121 SER A CA 1
ATOM 969 C C . SER A 1 121 ? -1.853 0.440 2.242 1.00 95.50 121 SER A C 1
ATOM 971 O O . SER A 1 121 ? -0.886 -0.285 2.463 1.00 95.50 121 SER A O 1
ATOM 973 N N . THR A 1 122 ? -2.438 0.509 1.042 1.00 95.88 122 THR A N 1
ATOM 974 C CA . THR A 1 122 ? -1.949 -0.238 -0.129 1.00 95.88 122 THR A CA 1
ATOM 975 C C . THR A 1 122 ? -2.050 0.601 -1.396 1.00 95.88 122 THR A C 1
ATOM 977 O O . THR A 1 122 ? -3.073 1.241 -1.653 1.00 95.88 122 THR A O 1
ATOM 980 N N . VAL A 1 123 ? -1.007 0.554 -2.226 1.00 94.12 123 VAL A N 1
ATOM 981 C CA . VAL A 1 123 ? -0.976 1.178 -3.556 1.00 94.12 123 VAL A CA 1
ATOM 982 C C . VAL A 1 123 ? -0.457 0.216 -4.615 1.00 94.12 123 VAL A C 1
ATOM 984 O O . VAL A 1 123 ? 0.383 -0.639 -4.330 1.00 94.12 123 VAL A O 1
ATOM 987 N N . ARG A 1 124 ? -0.868 0.434 -5.863 1.00 93.62 124 ARG A N 1
ATOM 988 C CA . ARG A 1 124 ? -0.197 -0.117 -7.049 1.00 93.62 124 ARG A CA 1
ATOM 989 C C . ARG A 1 124 ? 0.346 1.000 -7.918 1.00 93.62 124 ARG A C 1
ATOM 991 O O . ARG A 1 124 ? -0.261 2.067 -8.002 1.00 93.62 124 ARG A O 1
ATOM 998 N N . SER A 1 125 ? 1.467 0.768 -8.589 1.00 92.31 125 SER A N 1
ATOM 999 C CA . SER A 1 125 ? 1.881 1.654 -9.673 1.00 92.31 125 SER A CA 1
ATOM 1000 C C . SER A 1 125 ? 0.949 1.491 -10.872 1.00 92.31 125 SER A C 1
ATOM 1002 O O . SER A 1 125 ? 0.449 0.402 -11.138 1.00 92.31 125 SER A O 1
ATOM 1004 N N . ARG A 1 126 ? 0.715 2.586 -11.599 1.00 90.38 126 ARG A N 1
ATOM 1005 C CA . ARG A 1 126 ? -0.114 2.579 -12.813 1.00 90.38 126 ARG A CA 1
ATOM 1006 C C . ARG A 1 126 ? 0.572 1.915 -14.006 1.00 90.38 126 ARG A C 1
ATOM 1008 O O . ARG A 1 126 ? -0.109 1.344 -14.845 1.00 90.38 126 ARG A O 1
ATOM 1015 N N . ASN A 1 127 ? 1.901 2.009 -14.075 1.00 90.62 127 ASN A N 1
ATOM 1016 C CA . ASN A 1 127 ? 2.674 1.654 -15.272 1.00 90.62 127 ASN A CA 1
ATOM 1017 C C . ASN A 1 127 ? 3.756 0.595 -15.021 1.00 90.62 127 ASN A C 1
ATOM 1019 O O . ASN A 1 127 ? 4.330 0.078 -15.973 1.00 90.62 127 ASN A O 1
ATOM 1023 N N . TYR A 1 128 ? 4.054 0.277 -13.759 1.00 92.25 128 TYR A N 1
ATOM 1024 C CA . TYR A 1 128 ? 5.134 -0.638 -13.390 1.00 92.25 128 TYR A CA 1
ATOM 1025 C C . TYR A 1 128 ? 4.614 -1.735 -12.455 1.00 92.25 128 TYR A C 1
ATOM 1027 O O . TYR A 1 128 ? 3.666 -1.489 -11.707 1.00 92.25 128 TYR A O 1
ATOM 1035 N N . PRO A 1 129 ? 5.245 -2.923 -12.407 1.00 93.19 129 PRO A N 1
ATOM 1036 C CA . PRO A 1 129 ? 4.895 -3.979 -11.456 1.00 93.19 129 PRO A CA 1
ATOM 1037 C C . PRO A 1 129 ? 5.413 -3.654 -10.041 1.00 93.19 129 PRO A C 1
ATOM 1039 O O . PRO A 1 129 ? 6.185 -4.401 -9.445 1.00 93.19 129 PRO A O 1
ATOM 1042 N N . VAL A 1 130 ? 5.015 -2.502 -9.504 1.00 92.75 130 VAL A N 1
ATOM 1043 C CA . VAL A 1 130 ? 5.401 -2.008 -8.179 1.00 92.75 130 VAL A CA 1
ATOM 1044 C C . VAL A 1 130 ? 4.161 -1.956 -7.296 1.00 92.75 130 VAL A C 1
ATOM 1046 O O . VAL A 1 130 ? 3.197 -1.268 -7.631 1.00 92.75 130 VAL A O 1
ATOM 1049 N N . THR A 1 131 ? 4.203 -2.640 -6.154 1.00 94.94 131 THR A N 1
ATOM 1050 C CA . THR A 1 131 ? 3.128 -2.618 -5.150 1.00 94.94 131 THR A CA 1
ATOM 1051 C C . THR A 1 131 ? 3.690 -2.185 -3.799 1.00 94.94 131 THR A C 1
ATOM 1053 O O . THR A 1 131 ? 4.744 -2.663 -3.373 1.00 94.94 131 THR A O 1
ATOM 1056 N N . GLY A 1 132 ? 2.998 -1.258 -3.138 1.00 95.00 132 GLY A N 1
ATOM 1057 C CA . GLY A 1 132 ? 3.362 -0.743 -1.820 1.00 95.00 132 GLY A CA 1
ATOM 1058 C C . GLY A 1 132 ? 2.334 -1.136 -0.766 1.00 95.00 132 GLY A C 1
ATOM 1059 O O . GLY A 1 132 ? 1.139 -0.989 -1.007 1.00 95.00 132 GLY A O 1
ATOM 1060 N N . PHE A 1 133 ? 2.808 -1.589 0.390 1.00 96.88 133 PHE A N 1
ATOM 1061 C CA . PHE A 1 133 ? 2.022 -1.980 1.558 1.00 96.88 133 PHE A CA 1
ATOM 1062 C C . PHE A 1 133 ? 2.564 -1.233 2.770 1.00 96.88 133 PHE A C 1
ATOM 1064 O O . PHE A 1 133 ? 3.758 -1.299 3.049 1.00 96.88 133 PHE A O 1
ATOM 1071 N N . GLN A 1 134 ? 1.712 -0.535 3.510 1.00 97.25 134 GLN A N 1
ATOM 1072 C CA . GLN A 1 134 ? 2.103 0.004 4.813 1.00 97.25 134 GLN A CA 1
ATOM 1073 C C . GLN A 1 134 ? 1.982 -1.047 5.928 1.00 97.25 134 GLN A C 1
ATOM 1075 O O . GLN A 1 134 ? 2.724 -1.004 6.909 1.00 97.25 134 GLN A O 1
ATOM 1080 N N . TRP A 1 135 ? 1.053 -1.985 5.763 1.00 97.25 135 TRP A N 1
ATOM 1081 C CA . TRP A 1 135 ? 0.838 -3.107 6.669 1.00 97.25 135 TRP A CA 1
ATOM 1082 C C . TRP A 1 135 ? 1.824 -4.244 6.387 1.00 97.25 135 TRP A C 1
ATOM 1084 O O . TRP A 1 135 ? 2.442 -4.287 5.323 1.00 97.25 135 TRP A O 1
ATOM 1094 N N . HIS A 1 136 ? 1.964 -5.147 7.353 1.00 97.38 136 HIS A N 1
ATOM 1095 C CA . HIS A 1 136 ? 2.850 -6.309 7.319 1.00 97.38 136 HIS A CA 1
ATOM 1096 C C . HIS A 1 136 ? 2.050 -7.565 6.935 1.00 97.38 136 HIS A C 1
ATOM 1098 O O . HIS A 1 136 ? 1.275 -8.051 7.762 1.00 97.38 136 HIS A O 1
ATOM 1104 N N . PRO A 1 137 ? 2.135 -8.039 5.676 1.00 93.75 137 PRO A N 1
ATOM 1105 C CA . PRO A 1 137 ? 1.468 -9.265 5.240 1.00 93.75 137 PRO A CA 1
ATOM 1106 C C . PRO A 1 137 ? 2.160 -10.566 5.686 1.00 93.75 137 PRO A C 1
ATOM 1108 O O . PRO A 1 137 ? 1.556 -11.626 5.524 1.00 93.75 137 PRO A O 1
ATOM 1111 N N . GLU A 1 138 ? 3.411 -10.506 6.157 1.00 92.50 138 GLU A N 1
ATOM 1112 C CA . GLU A 1 138 ? 4.196 -11.647 6.667 1.00 92.50 138 GLU A CA 1
ATOM 1113 C C . GLU A 1 138 ? 3.785 -12.130 8.065 1.00 92.50 138 GLU A C 1
ATOM 1115 O O . GLU A 1 138 ? 3.870 -13.362 8.283 1.00 92.50 138 GLU A O 1
#

Organism: Medicago truncatula (NCBI:txid3880)

InterPro domains:
  IPR015527 Peptidase C26, gamma-glutamyl hydrolase [PS51275] (1-138)
  IPR015527 Peptidase C26, gamma-glutamyl hydrolase [PTHR11315] (8-138)
  IPR017926 Glutamine amidotransferase [PF00117] (20-138)
  IPR029062 Class I glutamine amidotransferase-like [G3DSA:3.40.50.880] (5-138)
  IPR029062 Class I glutamine amidotransferase-like [SSF52317] (17-138)

Secondary structure (DSSP, 8-state):
-HHHHHHHHHHHHHHHHTT----EEEETHHHHHHHHHHH--TT-EEEEEEEEEEE--EEPTT---TTSGGGGS-HHHHHHHHHS--EEEEEEEEE---GGGTTTEEEEEEEE-TT--EEEEEEEESSSSEEEESSB--

Radius of gyration: 14.68 Å; chains: 1; bounding box: 37×31×39 Å

Foldseek 3Di:
DLVVLLVVVVPQVVCVVVVNADAAEAEAVRLQSVVCSQLVDPPQKDFFQQAFFQWAWAFDPPDDCPPHPCVPPDPVVNVCSHVPSHWHAHHGMDGADDDRCVQQWDQGTWTAGPVRRIGGAWIQGPRHNYIYGNTDPD

pLDDT: mean 89.04, std 11.43, range [46.09, 98.06]

Sequence (1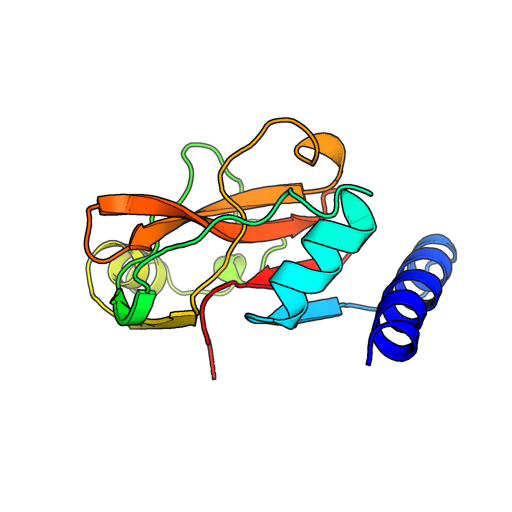38 aa):
MKLILHFFMLKALPKNDAGDHFPLYAICLGFELISVIISEDKNILEEFKAKNQASTLQFVENASIEGTVFERFPPELLKKLSTDCLVMQNHVVTRHIPNKVSSFFEILTTCNDEEDKVYVSTVRSRNYPVTGFQWHPE